Protein AF-A0A8X6V321-F1 (afdb_monomer_lite)

Organism: Trichonephila clavipes (NCBI:txid2585209)

Sequence (104 aa):
MRTSIYLAVTAKRNRRSTASDLSRQLSSATGTTLSRQTVYRRLGHIGLNARKPVRCVPHTATHCLLQLTWSRKHALWTPQQGSCVMFSNKYRFILQSDSRRTLI

Secondary structure (DSSP, 8-state):
-HHHHHHHHHHHH-TT--HHHHHHHHHHHHS----HHHHHHHHHHTT----PPP------HHHHHHHHHHHHHTTT--HHHHTT-----SS---SS--------

Foldseek 3Di:
DVLLVQLVVVCVVPVPDALVNSQVVSCVPPVDGDDSVRSQVSCVVVVNDRDDDDPDDDDDPVNVVVVVVVCVVCVPPDPVRCPPDDDPPVDDPDPDDPPPDPPD

pLDDT: mean 76.1, std 17.17, range [33.62, 92.62]

Structure (mmCIF, N/CA/C/O backbone):
data_AF-A0A8X6V321-F1
#
_entry.id   AF-A0A8X6V321-F1
#
loop_
_atom_site.group_PDB
_atom_site.id
_atom_site.type_symbol
_atom_site.label_atom_id
_atom_site.label_alt_id
_atom_site.label_comp_id
_atom_site.label_asym_id
_atom_site.label_entity_id
_atom_site.label_seq_id
_atom_site.pdbx_PDB_ins_code
_atom_site.Cartn_x
_atom_site.Cartn_y
_atom_site.Cartn_z
_atom_site.occupancy
_atom_site.B_iso_or_equiv
_atom_site.auth_seq_id
_atom_site.auth_comp_id
_atom_site.auth_asym_id
_atom_site.auth_atom_id
_atom_site.pdbx_PDB_model_num
ATOM 1 N N . MET A 1 1 ? -23.089 -0.197 6.945 1.00 57.44 1 MET A N 1
ATOM 2 C CA . MET A 1 1 ? -22.415 -0.731 5.733 1.00 57.44 1 MET A CA 1
ATOM 3 C C . MET A 1 1 ? -21.334 0.180 5.121 1.00 57.44 1 MET A C 1
ATOM 5 O O . MET A 1 1 ? -20.414 -0.353 4.513 1.00 57.44 1 MET A O 1
ATOM 9 N N . ARG A 1 2 ? -21.353 1.514 5.313 1.00 67.06 2 ARG A N 1
ATOM 10 C CA . ARG A 1 2 ? -20.355 2.459 4.745 1.00 67.06 2 ARG A CA 1
ATOM 11 C C . ARG A 1 2 ? -18.879 2.174 5.097 1.00 67.06 2 ARG A C 1
ATOM 13 O O . ARG A 1 2 ? -18.018 2.282 4.231 1.00 67.06 2 ARG A O 1
ATOM 20 N N . THR A 1 3 ? -18.581 1.758 6.330 1.00 77.44 3 THR A N 1
ATOM 21 C CA . THR A 1 3 ? -17.193 1.536 6.791 1.00 77.44 3 THR A CA 1
ATOM 22 C C . THR A 1 3 ? -16.522 0.305 6.168 1.00 77.44 3 THR A C 1
ATOM 24 O O . THR A 1 3 ? -15.311 0.306 5.966 1.00 77.44 3 THR A O 1
ATOM 27 N N . SER A 1 4 ? -17.289 -0.728 5.797 1.00 78.19 4 SER A N 1
ATOM 28 C CA . SER A 1 4 ? -16.754 -1.940 5.152 1.00 78.19 4 SER A CA 1
ATOM 29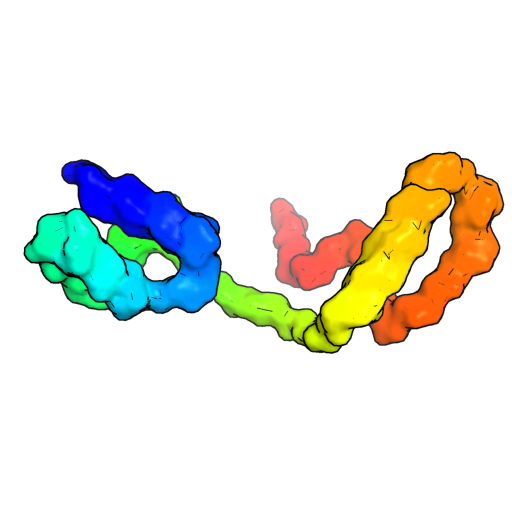 C C . SER A 1 4 ? -16.331 -1.696 3.699 1.00 78.19 4 SER A C 1
ATOM 31 O O . SER A 1 4 ? -15.311 -2.224 3.263 1.00 78.19 4 SER A O 1
ATOM 33 N N . ILE A 1 5 ? -17.069 -0.854 2.967 1.00 85.06 5 ILE A N 1
ATOM 34 C CA . ILE A 1 5 ? -16.719 -0.463 1.591 1.00 85.06 5 ILE A CA 1
ATOM 35 C C . ILE A 1 5 ? -15.461 0.409 1.599 1.00 85.06 5 ILE A C 1
ATOM 37 O O . ILE A 1 5 ? -14.540 0.164 0.820 1.00 85.06 5 ILE A O 1
ATOM 41 N N . TYR A 1 6 ? -15.383 1.373 2.523 1.00 87.94 6 TYR A N 1
ATOM 42 C CA . TYR A 1 6 ? -14.192 2.207 2.691 1.00 87.94 6 TYR A CA 1
ATOM 43 C C . TYR A 1 6 ? -12.943 1.356 2.962 1.00 87.94 6 TYR A C 1
ATOM 45 O O . TYR A 1 6 ? -11.937 1.503 2.271 1.00 87.94 6 TYR A O 1
ATOM 53 N N . LEU A 1 7 ? -13.025 0.400 3.896 1.00 88.31 7 LEU A N 1
ATOM 54 C CA . LEU A 1 7 ? -11.919 -0.518 4.191 1.00 88.31 7 LEU A CA 1
ATOM 55 C C . LEU A 1 7 ? -11.471 -1.308 2.956 1.00 88.31 7 LEU A C 1
ATOM 57 O O . LEU A 1 7 ? -10.272 -1.420 2.710 1.00 88.31 7 LEU A O 1
ATOM 61 N N . ALA A 1 8 ? -12.411 -1.819 2.156 1.00 88.50 8 ALA A N 1
ATOM 62 C CA . ALA A 1 8 ? -12.087 -2.570 0.947 1.00 88.50 8 ALA A CA 1
ATOM 63 C C . ALA A 1 8 ? -11.373 -1.709 -0.106 1.00 88.50 8 ALA A C 1
ATOM 65 O O . ALA A 1 8 ? -10.375 -2.141 -0.685 1.00 88.50 8 ALA A O 1
ATOM 66 N N . VAL A 1 9 ? -11.867 -0.494 -0.357 1.00 90.44 9 VAL A N 1
ATOM 67 C CA . VAL A 1 9 ? -11.283 0.424 -1.348 1.00 90.44 9 VAL A CA 1
ATOM 68 C C . VAL A 1 9 ? -9.888 0.863 -0.912 1.00 90.44 9 VAL A C 1
ATOM 70 O O . VAL A 1 9 ? -8.944 0.794 -1.702 1.00 90.44 9 VAL A O 1
ATOM 73 N N . THR A 1 10 ? -9.733 1.254 0.350 1.00 89.88 10 THR A N 1
ATOM 74 C CA . THR A 1 10 ? -8.459 1.738 0.888 1.00 89.88 10 THR A CA 1
ATOM 75 C C . THR A 1 10 ? -7.412 0.624 0.944 1.00 89.88 10 THR A C 1
ATOM 77 O O . THR A 1 10 ? -6.274 0.839 0.523 1.00 89.88 10 THR A O 1
ATOM 80 N N . ALA A 1 11 ? -7.797 -0.594 1.344 1.00 88.81 11 ALA A N 1
ATOM 81 C CA . ALA A 1 11 ? -6.907 -1.757 1.327 1.00 88.81 11 ALA A CA 1
ATOM 82 C C . ALA A 1 11 ? -6.489 -2.162 -0.099 1.00 88.81 11 ALA A C 1
ATOM 84 O O . ALA A 1 11 ? -5.339 -2.539 -0.327 1.00 88.81 11 ALA A O 1
ATOM 85 N N . LYS A 1 12 ? -7.394 -2.059 -1.086 1.00 88.69 12 LYS A N 1
ATOM 86 C CA . LYS A 1 12 ? -7.073 -2.346 -2.496 1.00 88.69 12 LYS A CA 1
ATOM 87 C C . LYS A 1 12 ? -6.139 -1.300 -3.111 1.00 88.69 12 LYS A C 1
ATOM 89 O O . LYS A 1 12 ? -5.259 -1.680 -3.883 1.00 88.69 12 LYS A O 1
ATOM 94 N N . ARG A 1 13 ? -6.312 -0.016 -2.769 1.00 89.25 13 ARG A N 1
ATOM 95 C CA . ARG A 1 13 ? -5.435 1.082 -3.218 1.00 89.25 13 ARG A CA 1
ATOM 96 C C . ARG A 1 13 ? -4.037 0.973 -2.607 1.00 89.25 13 ARG A C 1
ATOM 98 O O . ARG A 1 13 ? -3.051 1.091 -3.325 1.00 89.25 13 ARG A O 1
ATOM 105 N N . ASN A 1 14 ? -3.949 0.665 -1.314 1.00 86.81 14 ASN A N 1
ATOM 106 C CA . ASN A 1 14 ? -2.686 0.595 -0.582 1.00 86.81 14 ASN A CA 1
ATOM 107 C C . ASN A 1 14 ? -2.368 -0.842 -0.152 1.00 86.81 14 ASN A C 1
ATOM 109 O O . ASN A 1 14 ? -2.476 -1.201 1.018 1.00 86.81 14 ASN A O 1
ATOM 113 N N . ARG A 1 15 ? -1.910 -1.672 -1.100 1.00 82.88 15 ARG A N 1
ATOM 114 C CA . ARG A 1 15 ? -1.637 -3.112 -0.878 1.00 82.88 15 ARG A CA 1
ATOM 115 C C . ARG A 1 15 ? -0.619 -3.428 0.230 1.00 82.88 15 ARG A C 1
ATOM 117 O O . ARG A 1 15 ? -0.505 -4.583 0.625 1.00 82.88 15 ARG A O 1
ATOM 124 N N . ARG A 1 16 ? 0.153 -2.435 0.684 1.00 85.38 16 ARG A N 1
ATOM 125 C CA . ARG A 1 16 ? 1.160 -2.567 1.752 1.00 85.38 16 ARG A CA 1
ATOM 126 C C . ARG A 1 16 ? 0.668 -2.086 3.122 1.00 85.38 16 ARG A C 1
ATOM 128 O O . ARG A 1 16 ? 1.385 -2.272 4.098 1.00 85.38 16 ARG A O 1
ATOM 135 N N . SER A 1 17 ? -0.511 -1.468 3.206 1.00 88.00 17 SER A N 1
ATOM 136 C CA . SER A 1 17 ? -1.045 -0.953 4.468 1.00 88.00 17 SER A CA 1
ATOM 137 C C . SER A 1 17 ? -1.417 -2.083 5.420 1.00 88.00 17 SER A C 1
ATOM 139 O O . SER A 1 17 ? -2.015 -3.085 5.023 1.00 88.00 17 SER A O 1
ATOM 141 N N . THR A 1 18 ? -1.087 -1.908 6.697 1.00 89.06 18 THR A N 1
ATOM 142 C CA . THR A 1 18 ? -1.435 -2.874 7.740 1.00 89.06 18 THR A CA 1
ATOM 143 C C . THR A 1 18 ? -2.856 -2.644 8.260 1.00 89.06 18 THR A C 1
ATOM 145 O O . THR A 1 18 ? -3.444 -1.578 8.083 1.00 89.06 18 THR A O 1
ATOM 148 N N . ALA A 1 19 ? -3.415 -3.624 8.977 1.00 89.62 19 ALA A N 1
ATOM 149 C CA . ALA A 1 19 ? -4.713 -3.465 9.640 1.00 89.62 19 ALA A CA 1
ATOM 150 C C . ALA A 1 19 ? -4.730 -2.303 10.658 1.00 89.62 19 ALA A C 1
ATOM 152 O O . ALA A 1 19 ? -5.772 -1.683 10.857 1.00 89.62 19 ALA A O 1
ATOM 153 N N . SER A 1 20 ? -3.584 -1.986 11.272 1.00 91.38 20 SER A N 1
ATOM 154 C CA . SER A 1 20 ? -3.438 -0.832 12.168 1.00 91.38 20 SER A CA 1
ATOM 155 C C . SER A 1 20 ? -3.471 0.493 11.397 1.00 91.38 20 SER A C 1
ATOM 157 O O . SER A 1 20 ? -4.122 1.438 11.834 1.00 91.38 20 SER A O 1
ATOM 159 N N . ASP A 1 21 ? -2.836 0.555 10.222 1.00 91.56 21 ASP A N 1
ATOM 160 C CA . ASP A 1 21 ? -2.883 1.748 9.365 1.00 91.56 21 ASP A CA 1
ATOM 161 C C . ASP A 1 21 ? -4.295 2.009 8.847 1.00 91.56 21 ASP A C 1
ATOM 163 O O . ASP A 1 21 ? -4.771 3.140 8.889 1.00 91.56 21 ASP A O 1
ATOM 167 N N . LEU A 1 22 ? -4.985 0.947 8.426 1.00 91.44 22 LEU A N 1
ATOM 168 C CA . LEU A 1 22 ? -6.369 1.018 7.960 1.00 91.44 22 LEU A CA 1
ATOM 169 C C . LEU A 1 22 ? -7.337 1.418 9.080 1.00 91.44 22 LEU A C 1
ATOM 171 O O . LEU A 1 22 ? -8.265 2.183 8.832 1.00 91.44 22 LEU A O 1
ATOM 175 N N . SER A 1 23 ? -7.112 0.933 10.306 1.00 92.12 23 SER A N 1
ATOM 176 C CA . SER A 1 23 ? -7.864 1.353 11.494 1.00 92.12 23 SER A CA 1
ATOM 177 C C . SER A 1 23 ? -7.709 2.858 11.731 1.00 92.12 23 SER A C 1
ATOM 179 O O . SER A 1 23 ? -8.707 3.570 11.781 1.00 92.12 23 SER A O 1
ATOM 181 N N . ARG A 1 24 ? -6.470 3.361 11.755 1.00 91.75 24 ARG A N 1
ATOM 182 C CA . ARG A 1 24 ? -6.172 4.788 11.936 1.00 91.75 24 ARG A CA 1
ATOM 183 C C . ARG A 1 24 ? -6.770 5.660 10.829 1.00 91.75 24 ARG A C 1
ATOM 185 O O . ARG A 1 24 ? -7.386 6.673 11.131 1.00 91.75 24 ARG A O 1
ATOM 192 N N . GLN A 1 25 ? -6.647 5.251 9.565 1.00 90.69 25 GLN A N 1
ATOM 193 C CA . GLN A 1 25 ? -7.243 5.979 8.437 1.00 90.69 25 GLN A CA 1
ATOM 194 C C . GLN A 1 25 ? -8.771 6.037 8.529 1.00 90.69 25 GLN A C 1
ATOM 196 O O . GLN A 1 25 ? -9.362 7.083 8.273 1.00 90.69 25 GLN A O 1
ATOM 201 N N . LEU A 1 26 ? -9.412 4.936 8.930 1.00 90.19 26 LEU A N 1
ATOM 202 C CA . LEU A 1 26 ? -10.857 4.895 9.132 1.00 90.19 26 LEU A CA 1
ATOM 203 C C . LEU A 1 26 ? -11.295 5.773 10.315 1.00 90.19 26 LEU A C 1
ATOM 205 O O . LEU A 1 26 ? -12.269 6.515 10.181 1.00 90.19 26 LEU A O 1
ATOM 209 N N . SER A 1 27 ? -10.566 5.734 11.435 1.00 90.88 27 SER A N 1
ATOM 210 C CA . SER A 1 27 ? -10.807 6.614 12.584 1.00 90.88 27 SER A CA 1
ATOM 211 C C . SER A 1 27 ? -10.734 8.083 12.179 1.00 90.88 27 SER A C 1
ATOM 213 O O . SER A 1 27 ? -11.644 8.840 12.496 1.00 90.88 27 SER A O 1
ATOM 215 N N . SER A 1 28 ? -9.706 8.481 11.424 1.00 89.88 28 SER A N 1
ATOM 216 C CA . SER A 1 28 ? -9.565 9.862 10.947 1.00 89.88 28 SER A CA 1
ATOM 217 C C . SER A 1 28 ? -10.656 10.267 9.950 1.00 89.88 28 SER A C 1
ATOM 219 O O . SER A 1 28 ? -11.098 11.408 9.971 1.00 89.88 28 SER A O 1
ATOM 221 N N . ALA A 1 29 ? -11.104 9.356 9.080 1.00 88.19 29 ALA A N 1
ATOM 222 C CA . ALA A 1 29 ? -12.065 9.678 8.023 1.00 88.19 29 ALA A CA 1
ATOM 223 C C . ALA A 1 29 ? -13.534 9.633 8.472 1.00 88.19 29 ALA A C 1
ATOM 225 O O . ALA A 1 29 ? -14.387 10.265 7.855 1.00 88.19 29 ALA A O 1
ATOM 226 N N . THR A 1 30 ? -13.872 8.814 9.470 1.00 85.00 30 THR A N 1
ATOM 227 C CA . THR A 1 30 ? -15.271 8.538 9.853 1.00 85.00 30 THR A CA 1
ATOM 228 C C . THR A 1 30 ? -15.519 8.719 11.354 1.00 85.00 30 THR A C 1
ATOM 230 O O . THR A 1 30 ? -16.634 8.497 11.815 1.00 85.00 30 THR A O 1
ATOM 233 N N . GLY A 1 31 ? -14.498 9.069 12.145 1.00 84.25 31 GLY A N 1
ATOM 234 C CA . GLY A 1 31 ? -14.606 9.223 13.603 1.00 84.25 31 GLY A CA 1
ATOM 235 C C . GLY A 1 31 ? -14.873 7.914 14.355 1.00 84.25 31 GLY A C 1
ATOM 236 O O . GLY A 1 31 ? -15.070 7.915 15.564 1.00 84.25 31 GLY A O 1
ATOM 237 N N . THR A 1 32 ? -14.894 6.779 13.651 1.00 84.00 32 THR A N 1
ATOM 238 C CA . THR A 1 32 ? -15.210 5.465 14.216 1.00 84.00 32 THR A CA 1
ATOM 239 C C . THR A 1 32 ? -13.946 4.639 14.356 1.00 84.00 32 THR A C 1
ATOM 241 O O . THR A 1 32 ? -13.348 4.211 13.370 1.00 84.00 32 THR A O 1
ATOM 244 N N . THR A 1 33 ? -13.565 4.373 15.603 1.00 85.31 33 THR A N 1
ATOM 245 C CA . THR A 1 33 ? -12.399 3.548 15.907 1.00 85.31 33 THR A CA 1
ATOM 246 C C . THR A 1 33 ? -12.759 2.075 15.877 1.00 85.31 33 THR A C 1
ATOM 248 O O . THR A 1 33 ? -13.568 1.590 16.664 1.00 85.31 33 THR A O 1
ATOM 251 N N . LEU A 1 34 ? -12.135 1.346 14.953 1.00 88.56 34 LEU A N 1
ATOM 252 C CA . LEU A 1 34 ? -12.204 -0.109 14.909 1.00 88.56 34 LEU A CA 1
ATOM 253 C C . LEU A 1 34 ? -10.897 -0.697 15.410 1.00 88.56 34 LEU A C 1
ATOM 255 O O . LEU A 1 34 ? -9.819 -0.286 14.984 1.00 88.56 34 LEU A O 1
ATOM 259 N N . SER A 1 35 ? -10.991 -1.720 16.254 1.00 90.94 35 SER A N 1
ATOM 260 C CA . SER A 1 35 ? -9.809 -2.473 16.655 1.00 90.94 35 SER A CA 1
ATOM 261 C C . SER A 1 35 ? -9.166 -3.156 15.444 1.00 90.94 35 SER A C 1
ATOM 263 O O . SER A 1 35 ? -9.828 -3.520 14.463 1.00 90.94 35 SER A O 1
ATOM 265 N N . ARG A 1 36 ? -7.856 -3.396 15.541 1.00 91.81 36 ARG A N 1
ATOM 266 C CA . ARG A 1 36 ? -7.090 -4.152 14.541 1.00 91.81 36 ARG A CA 1
ATOM 267 C C . ARG A 1 36 ? -7.738 -5.504 14.218 1.00 91.81 36 ARG A C 1
ATOM 269 O O . ARG A 1 36 ? -7.783 -5.899 13.056 1.00 91.81 36 ARG A O 1
ATOM 276 N N . GLN A 1 37 ? -8.248 -6.203 15.232 1.00 92.62 37 GLN A N 1
ATOM 277 C CA . GLN A 1 37 ? -8.892 -7.511 15.073 1.00 92.62 37 GLN A CA 1
ATOM 278 C C . GLN A 1 37 ? -10.199 -7.409 14.283 1.00 92.62 37 GLN A C 1
ATOM 280 O O . GLN A 1 37 ? -10.445 -8.229 13.399 1.00 92.62 37 GLN A O 1
ATOM 285 N N . THR A 1 38 ? -11.009 -6.381 14.539 1.00 91.50 38 THR A N 1
ATOM 286 C CA . THR A 1 38 ? -12.248 -6.143 13.787 1.00 91.50 38 THR A CA 1
ATOM 287 C C . THR A 1 38 ? -11.955 -5.810 12.327 1.00 91.50 38 THR A C 1
ATOM 289 O O . THR A 1 38 ? -12.630 -6.330 11.438 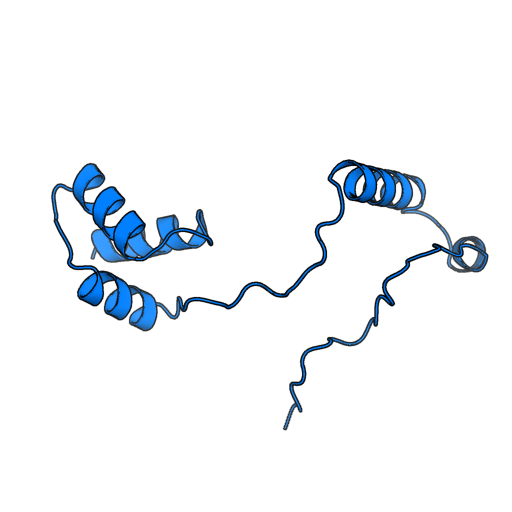1.00 91.50 38 THR A O 1
ATOM 292 N N . VAL A 1 39 ? -10.923 -5.002 12.057 1.00 91.19 39 VAL A N 1
ATOM 293 C CA . VAL A 1 39 ? -10.462 -4.725 10.686 1.00 91.19 39 VAL A CA 1
ATOM 294 C C . VAL A 1 39 ? -10.022 -6.015 9.993 1.00 91.19 39 VAL A C 1
ATOM 296 O O . VAL A 1 39 ? -10.451 -6.276 8.872 1.00 91.19 39 VAL A O 1
ATOM 299 N N . TYR A 1 40 ? -9.239 -6.855 10.673 1.00 90.94 40 TYR A N 1
ATOM 300 C CA . TYR A 1 40 ? -8.772 -8.130 10.126 1.00 90.94 40 TYR A CA 1
ATOM 301 C C . TYR A 1 40 ? -9.934 -9.061 9.750 1.00 90.94 40 TYR A C 1
ATOM 303 O O . TYR A 1 40 ? -10.002 -9.536 8.618 1.00 90.94 40 TYR A O 1
ATOM 311 N N . ARG A 1 41 ? -10.896 -9.258 10.662 1.00 91.62 41 ARG A N 1
ATOM 312 C CA . ARG A 1 41 ? -12.090 -10.086 10.413 1.00 91.62 41 ARG A CA 1
ATOM 313 C C . ARG A 1 41 ? -12.908 -9.556 9.235 1.00 91.62 41 ARG A C 1
ATOM 315 O O . ARG A 1 41 ? -13.281 -10.322 8.354 1.00 91.62 41 ARG A O 1
ATOM 322 N N . ARG A 1 42 ? -13.137 -8.240 9.173 1.00 91.12 42 ARG A N 1
ATOM 323 C CA . ARG A 1 42 ? -13.895 -7.616 8.075 1.00 91.12 42 ARG A CA 1
ATOM 324 C C . ARG A 1 42 ? -13.205 -7.774 6.725 1.00 91.12 42 ARG A C 1
ATOM 326 O O . ARG A 1 42 ? -13.878 -8.073 5.746 1.00 91.12 42 ARG A O 1
ATOM 333 N N . LEU A 1 43 ? -11.885 -7.603 6.664 1.00 91.06 43 LEU A N 1
ATOM 334 C CA . LEU A 1 43 ? -11.125 -7.831 5.434 1.00 91.06 43 LEU A CA 1
ATOM 335 C C . LEU A 1 43 ? -11.203 -9.300 4.995 1.00 91.06 43 LEU A C 1
ATOM 337 O O . LEU A 1 43 ? -11.437 -9.556 3.816 1.00 91.06 43 LEU A O 1
ATOM 341 N N . GLY A 1 44 ? -11.124 -10.242 5.941 1.00 90.12 44 GLY A N 1
ATOM 342 C CA . GLY A 1 44 ? -11.311 -11.672 5.683 1.00 90.12 44 GLY A CA 1
ATOM 343 C C . GLY A 1 44 ? -12.693 -12.007 5.112 1.00 90.12 44 GLY A C 1
ATOM 344 O O . GLY A 1 44 ? -12.774 -12.715 4.113 1.00 90.12 44 GLY A O 1
ATOM 345 N N . HIS A 1 45 ? -13.768 -11.424 5.658 1.00 89.75 45 HIS A N 1
ATOM 346 C CA . HIS A 1 45 ? -15.129 -11.582 5.116 1.00 89.75 45 HIS A CA 1
ATOM 347 C C . HIS A 1 45 ? -15.261 -11.053 3.677 1.00 89.75 45 HIS A C 1
ATOM 349 O O . HIS A 1 45 ? -16.073 -11.550 2.906 1.00 89.75 45 HIS A O 1
ATOM 355 N N . ILE A 1 46 ? -14.461 -10.050 3.303 1.00 89.94 46 ILE A N 1
ATOM 356 C CA . ILE A 1 46 ? -14.418 -9.474 1.948 1.00 89.94 46 ILE A CA 1
ATOM 357 C C . ILE A 1 46 ? -13.465 -10.279 1.030 1.00 89.94 46 ILE A C 1
ATOM 359 O O . ILE A 1 46 ? -13.349 -9.996 -0.162 1.00 89.94 46 ILE A O 1
ATOM 363 N N . GLY A 1 47 ? -12.761 -11.285 1.559 1.00 89.62 47 GLY A N 1
ATOM 364 C CA . GLY A 1 47 ? -11.779 -12.089 0.825 1.00 89.62 47 GLY A CA 1
ATOM 365 C C . GLY A 1 47 ? -10.420 -11.403 0.637 1.00 89.62 47 GLY A C 1
ATOM 366 O O . GLY A 1 47 ? -9.593 -11.854 -0.160 1.00 89.62 47 GLY A O 1
ATOM 367 N N . LEU A 1 48 ? -10.162 -10.306 1.353 1.00 88.75 48 LEU A N 1
ATOM 368 C CA . LEU A 1 48 ? -8.881 -9.607 1.334 1.00 88.75 48 LEU A CA 1
ATOM 369 C C . LEU A 1 48 ? -7.968 -10.160 2.428 1.00 88.75 48 LEU A C 1
ATOM 371 O O . LEU A 1 48 ? -8.119 -9.846 3.604 1.00 88.75 48 LEU A O 1
ATOM 375 N N . ASN A 1 49 ? -6.978 -10.944 2.010 1.00 86.44 49 ASN A N 1
ATOM 376 C CA . ASN A 1 49 ? -5.973 -11.526 2.892 1.00 86.44 49 ASN A CA 1
ATOM 377 C C . ASN A 1 49 ? -4.586 -10.953 2.606 1.00 86.44 49 ASN A C 1
ATOM 379 O O . ASN A 1 49 ? -4.248 -10.635 1.460 1.00 86.44 49 ASN A O 1
ATOM 383 N N . ALA A 1 50 ? -3.768 -10.858 3.654 1.00 81.88 50 ALA A N 1
ATOM 384 C CA . ALA A 1 50 ? -2.366 -10.498 3.508 1.00 81.88 50 ALA A CA 1
ATOM 385 C C . ALA A 1 50 ? -1.655 -11.533 2.623 1.00 81.88 50 ALA A C 1
ATOM 387 O O . ALA A 1 50 ? -1.840 -12.740 2.781 1.00 81.88 50 ALA A O 1
ATOM 388 N N . ARG A 1 51 ? -0.827 -11.057 1.691 1.00 81.56 51 ARG A N 1
ATOM 389 C CA . ARG A 1 51 ? 0.028 -11.911 0.860 1.00 81.56 51 ARG A CA 1
ATOM 390 C C . ARG A 1 51 ? 1.482 -11.645 1.203 1.00 81.56 51 ARG A C 1
ATOM 392 O O . ARG A 1 51 ? 1.882 -10.494 1.366 1.00 81.56 51 ARG A O 1
ATOM 399 N N . LYS A 1 52 ? 2.278 -12.711 1.269 1.00 79.31 52 LYS A N 1
ATOM 400 C CA . LYS A 1 52 ? 3.731 -12.583 1.351 1.00 79.31 52 LYS A CA 1
ATOM 401 C C . LYS A 1 52 ? 4.224 -11.990 0.026 1.00 79.31 52 LYS A C 1
ATOM 403 O O . LYS A 1 52 ? 3.860 -12.528 -1.023 1.00 79.31 52 LYS A O 1
ATOM 408 N N . PRO A 1 53 ? 5.006 -10.896 0.036 1.00 68.69 53 PRO A N 1
ATOM 409 C CA . PRO A 1 53 ? 5.628 -10.424 -1.189 1.00 68.69 53 PRO A CA 1
ATOM 410 C C . PRO A 1 53 ? 6.512 -11.544 -1.740 1.00 68.69 53 PRO A C 1
ATOM 412 O O . PRO A 1 53 ? 7.257 -12.185 -0.993 1.00 68.69 53 PRO A O 1
ATOM 415 N N . VAL A 1 54 ? 6.410 -11.793 -3.043 1.00 76.44 54 VAL A N 1
ATOM 416 C CA . VAL A 1 54 ? 7.376 -12.649 -3.731 1.00 76.44 54 VAL A CA 1
ATOM 417 C C . VAL A 1 54 ? 8.748 -12.009 -3.537 1.00 76.44 54 VAL A C 1
ATOM 419 O O . VAL A 1 54 ? 8.878 -10.786 -3.639 1.00 76.44 54 VAL A O 1
ATOM 422 N N . ARG A 1 55 ? 9.759 -12.816 -3.193 1.00 67.88 55 ARG A N 1
ATOM 423 C CA . ARG A 1 55 ? 11.149 -12.353 -3.122 1.00 67.88 55 ARG A CA 1
ATOM 424 C C . ARG A 1 55 ? 11.609 -12.027 -4.540 1.00 67.88 55 ARG A C 1
ATOM 426 O O . ARG A 1 55 ? 12.197 -12.863 -5.209 1.00 67.88 55 ARG A O 1
ATOM 433 N N . CYS A 1 56 ? 11.305 -10.824 -5.002 1.00 61.62 56 CYS A N 1
ATOM 434 C CA . CYS A 1 56 ? 11.913 -10.274 -6.199 1.00 61.62 56 CYS A CA 1
ATOM 435 C C . CYS A 1 56 ? 13.225 -9.618 -5.775 1.00 61.62 56 CYS A C 1
ATOM 437 O O . CYS A 1 56 ? 13.223 -8.777 -4.871 1.00 61.62 56 CYS A O 1
ATOM 439 N N . VAL A 1 57 ? 14.335 -9.987 -6.416 1.00 65.50 57 VAL A N 1
ATOM 440 C CA . VAL A 1 57 ? 15.551 -9.171 -6.346 1.00 65.50 57 VAL A CA 1
ATOM 441 C C . VAL A 1 57 ? 15.157 -7.778 -6.840 1.00 65.50 57 VAL A C 1
ATOM 443 O O . VAL A 1 57 ? 14.527 -7.692 -7.900 1.00 65.50 57 VAL A O 1
ATOM 446 N N . PRO A 1 58 ? 15.437 -6.697 -6.092 1.00 57.81 58 PRO A N 1
ATOM 447 C CA . PRO A 1 58 ? 15.109 -5.361 -6.553 1.00 57.81 58 PRO A CA 1
ATOM 448 C C . PRO A 1 58 ? 15.809 -5.120 -7.891 1.00 57.81 58 PRO A C 1
ATOM 450 O O . PRO A 1 58 ? 17.026 -4.975 -7.950 1.00 57.81 58 PRO A O 1
ATOM 453 N N . HIS A 1 59 ? 15.049 -5.100 -8.984 1.00 67.62 59 HIS A N 1
ATOM 454 C CA . HIS A 1 59 ? 15.544 -4.499 -10.210 1.00 67.62 59 HIS A CA 1
ATOM 455 C C . HIS A 1 59 ? 15.701 -3.011 -9.917 1.00 67.62 59 HIS A C 1
ATOM 457 O O . HIS A 1 59 ? 14.732 -2.347 -9.541 1.00 67.62 59 HIS A O 1
ATOM 463 N N . THR A 1 60 ? 16.916 -2.486 -10.068 1.00 74.56 60 THR A N 1
ATOM 464 C CA . THR A 1 60 ? 17.154 -1.042 -10.022 1.00 74.56 60 THR A CA 1
ATOM 465 C C . THR A 1 60 ? 16.173 -0.360 -10.977 1.00 74.56 60 THR A C 1
ATOM 467 O O . THR A 1 60 ? 15.941 -0.868 -12.077 1.00 74.56 60 THR A O 1
ATOM 470 N N . ALA A 1 61 ? 15.590 0.778 -10.584 1.00 79.38 61 ALA A N 1
ATOM 471 C CA . ALA A 1 61 ? 14.617 1.502 -11.410 1.00 79.38 61 ALA A CA 1
ATOM 472 C C . ALA A 1 61 ? 15.131 1.718 -12.848 1.00 79.38 61 ALA A C 1
ATOM 474 O O . ALA A 1 61 ? 14.396 1.515 -13.810 1.00 79.38 61 ALA A O 1
ATOM 475 N N . THR A 1 62 ? 16.429 1.991 -12.990 1.00 82.06 62 THR A N 1
ATOM 476 C CA . THR A 1 62 ? 17.151 2.099 -14.264 1.00 82.06 62 THR A CA 1
ATOM 477 C C . THR A 1 62 ? 17.045 0.846 -15.134 1.00 82.06 62 THR A C 1
ATOM 479 O O . THR A 1 62 ? 16.768 0.946 -16.325 1.00 82.06 62 THR A O 1
ATOM 482 N N . HIS A 1 63 ? 17.216 -0.343 -14.551 1.00 78.19 63 HIS A N 1
ATOM 483 C CA . HIS A 1 63 ? 17.121 -1.610 -15.278 1.00 78.19 63 HIS A CA 1
ATOM 484 C C . HIS A 1 63 ? 15.691 -1.858 -15.779 1.00 78.19 63 HIS A C 1
ATOM 486 O O . HIS A 1 63 ? 15.494 -2.259 -16.923 1.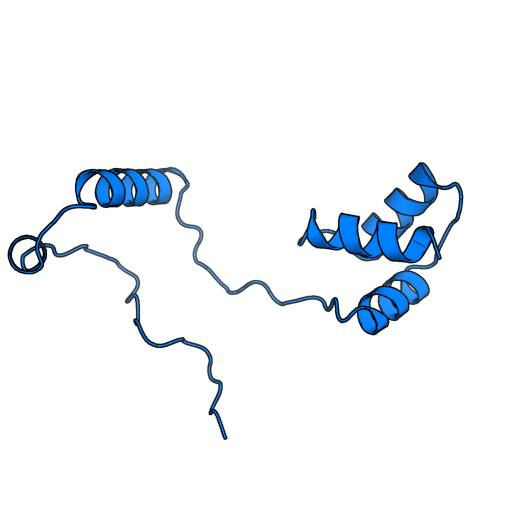00 78.19 63 HIS A O 1
ATOM 492 N N . CYS A 1 64 ? 14.685 -1.548 -14.953 1.00 81.69 64 CYS A N 1
ATOM 493 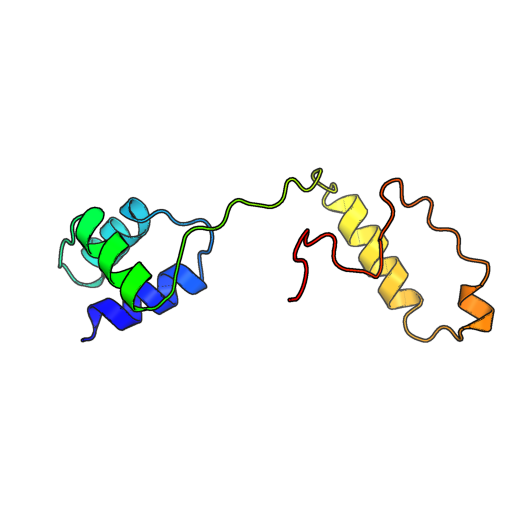C CA . CYS A 1 64 ? 13.276 -1.639 -15.342 1.00 81.69 64 CYS A CA 1
ATOM 494 C C . CYS A 1 64 ? 12.940 -0.685 -16.501 1.00 81.69 64 CYS A C 1
ATOM 496 O O . CYS A 1 64 ? 12.299 -1.084 -17.473 1.00 81.69 64 CYS A O 1
ATOM 498 N N . LEU A 1 65 ? 13.418 0.560 -16.432 1.00 85.31 65 LEU A N 1
ATOM 499 C CA . LEU A 1 65 ? 13.207 1.556 -17.484 1.00 85.31 65 LEU A CA 1
ATOM 500 C C . LEU A 1 65 ? 13.887 1.164 -18.795 1.00 85.31 65 LEU A C 1
ATOM 502 O O . LEU A 1 65 ? 13.277 1.308 -19.855 1.00 85.31 65 LEU A O 1
ATOM 506 N N . LEU A 1 66 ? 15.111 0.635 -18.733 1.00 84.06 66 LEU A N 1
ATOM 507 C CA . LEU A 1 66 ? 15.826 0.166 -19.916 1.00 84.06 66 LEU A CA 1
ATOM 508 C C . LEU A 1 66 ? 15.076 -0.995 -20.576 1.00 84.06 66 LEU A C 1
ATOM 510 O O . LEU A 1 66 ? 14.830 -0.954 -21.781 1.00 84.06 66 LEU A O 1
ATOM 514 N N . GLN A 1 67 ? 14.648 -1.982 -19.782 1.00 80.38 67 GLN A N 1
ATOM 515 C CA . GLN A 1 67 ? 13.885 -3.126 -20.279 1.00 80.38 67 GLN A CA 1
ATOM 516 C C . GLN A 1 67 ? 12.556 -2.682 -20.904 1.00 80.38 67 GLN A C 1
ATOM 518 O O . GLN A 1 67 ? 12.216 -3.121 -21.997 1.00 80.38 67 GLN A O 1
ATOM 523 N N . LEU A 1 68 ? 11.831 -1.763 -20.262 1.00 83.25 68 LEU A N 1
ATOM 524 C CA . LEU A 1 68 ? 10.578 -1.222 -20.788 1.00 83.25 68 LEU A CA 1
ATOM 525 C C . LEU A 1 68 ? 10.779 -0.431 -22.088 1.00 83.25 68 LEU A C 1
ATOM 527 O O . LEU A 1 68 ? 10.000 -0.582 -23.027 1.00 83.25 68 LEU A O 1
ATOM 531 N N . THR A 1 69 ? 11.808 0.415 -22.145 1.00 87.50 69 THR A N 1
ATOM 532 C CA . THR A 1 69 ? 12.127 1.226 -23.332 1.00 87.50 69 THR A CA 1
ATOM 533 C C . THR A 1 69 ? 12.503 0.333 -24.505 1.00 87.50 69 THR A C 1
ATOM 535 O O . THR A 1 69 ? 12.000 0.525 -25.612 1.00 87.50 69 THR A O 1
ATOM 538 N N . TRP A 1 70 ? 13.317 -0.689 -24.245 1.00 82.56 70 TRP A N 1
ATOM 539 C CA . TRP A 1 70 ? 13.660 -1.702 -25.229 1.00 82.56 70 TRP A CA 1
ATOM 540 C C . TRP A 1 70 ? 12.398 -2.435 -25.707 1.00 82.56 70 TRP A C 1
ATOM 542 O O . TRP A 1 70 ? 12.108 -2.428 -26.900 1.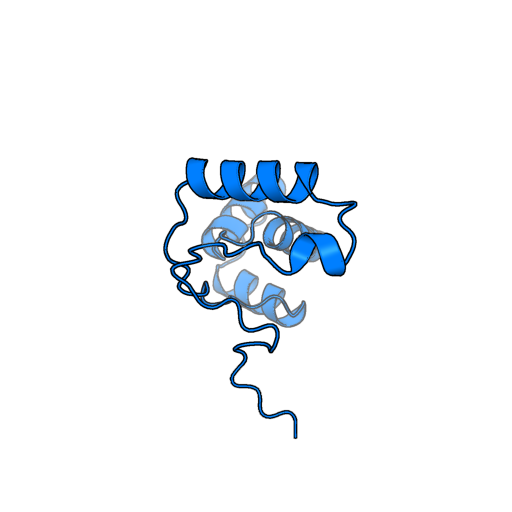00 82.56 70 TRP A O 1
ATOM 552 N N . SER A 1 71 ? 11.569 -2.964 -24.800 1.00 83.25 71 SER A N 1
ATOM 553 C CA . SER A 1 71 ? 10.359 -3.709 -25.187 1.00 83.25 71 SER A CA 1
ATOM 554 C C . SER A 1 71 ? 9.396 -2.866 -26.018 1.00 83.25 71 SER A C 1
ATOM 556 O O . SER A 1 71 ? 8.801 -3.370 -26.963 1.00 83.25 71 SER A O 1
ATOM 558 N N . ARG A 1 72 ? 9.268 -1.570 -25.712 1.00 87.00 72 ARG A N 1
ATOM 559 C CA . ARG A 1 72 ? 8.450 -0.638 -26.502 1.00 87.00 72 ARG A CA 1
ATOM 560 C C . ARG A 1 72 ? 9.023 -0.399 -27.897 1.00 87.00 72 ARG A C 1
ATOM 562 O O . ARG A 1 72 ? 8.266 -0.422 -28.860 1.00 87.00 72 ARG A O 1
ATOM 569 N N . LYS A 1 73 ? 10.341 -0.210 -28.017 1.00 86.88 73 LYS A N 1
ATOM 570 C CA . LYS A 1 73 ? 11.028 -0.038 -29.310 1.00 86.88 73 LYS A CA 1
ATOM 571 C C . LYS A 1 73 ? 10.878 -1.266 -30.215 1.00 86.88 73 LYS A C 1
ATOM 573 O O . LYS A 1 73 ? 10.887 -1.140 -31.435 1.00 86.88 73 LYS A O 1
ATOM 578 N N . HIS A 1 74 ? 10.715 -2.435 -29.608 1.00 81.12 74 HIS A N 1
ATOM 579 C CA . HIS A 1 74 ? 10.689 -3.728 -30.282 1.00 81.12 74 HIS A CA 1
ATOM 580 C C . HIS A 1 74 ? 9.307 -4.405 -30.242 1.00 81.12 74 HIS A C 1
ATOM 582 O O . HIS A 1 74 ? 9.188 -5.592 -30.526 1.00 81.12 74 HIS A O 1
ATOM 588 N N . ALA A 1 75 ? 8.245 -3.651 -29.934 1.00 82.88 75 ALA A N 1
ATOM 589 C CA . ALA A 1 75 ? 6.886 -4.179 -29.778 1.00 82.88 75 ALA A CA 1
ATOM 590 C C . ALA A 1 75 ? 6.269 -4.727 -31.079 1.00 82.88 75 ALA A C 1
ATOM 592 O O . ALA A 1 75 ? 5.373 -5.561 -31.024 1.00 82.88 75 ALA A O 1
ATOM 593 N N . LEU A 1 76 ? 6.745 -4.261 -32.239 1.00 87.75 76 LEU A N 1
ATOM 594 C CA . LEU A 1 76 ? 6.261 -4.663 -33.567 1.00 87.75 76 LEU A CA 1
ATOM 595 C C . LEU A 1 76 ? 7.186 -5.668 -34.263 1.00 87.75 76 LEU A C 1
ATOM 597 O O . LEU A 1 76 ? 7.099 -5.862 -35.473 1.00 87.75 76 LEU A O 1
ATOM 601 N N . TRP A 1 77 ? 8.118 -6.271 -33.527 1.00 84.25 77 TRP A N 1
ATOM 602 C CA . TRP A 1 77 ? 9.040 -7.227 -34.117 1.00 84.25 77 TRP A CA 1
ATOM 603 C C . TRP A 1 77 ? 8.352 -8.514 -34.544 1.00 84.25 77 TRP A C 1
ATOM 605 O O . TRP A 1 77 ? 7.558 -9.107 -33.815 1.00 84.25 77 TRP A O 1
ATOM 615 N N . THR A 1 78 ? 8.719 -8.964 -35.741 1.00 82.75 78 THR A N 1
ATOM 616 C CA . THR A 1 78 ? 8.318 -10.275 -36.245 1.00 82.75 78 THR A CA 1
ATOM 617 C C . THR A 1 78 ? 9.076 -11.383 -35.499 1.00 82.75 78 THR A C 1
ATOM 619 O O . THR A 1 78 ? 10.206 -11.161 -35.049 1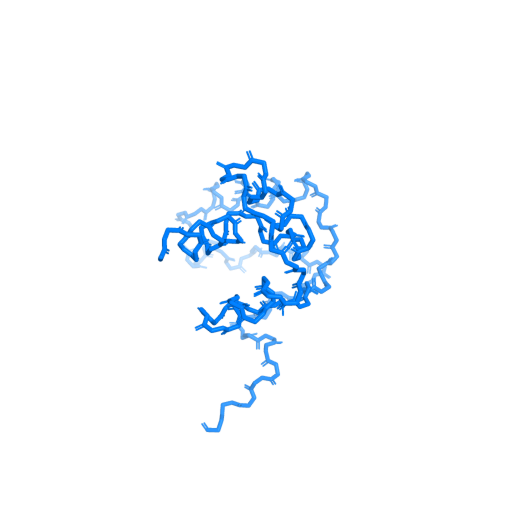.00 82.75 78 THR A O 1
ATOM 622 N N . PRO A 1 79 ? 8.514 -12.601 -35.384 1.00 77.75 79 PRO A N 1
ATOM 623 C CA . PRO A 1 79 ? 9.189 -13.725 -34.725 1.00 77.75 79 PRO A CA 1
ATOM 624 C C . PRO A 1 79 ? 10.600 -14.001 -35.273 1.00 77.75 79 PRO A C 1
ATOM 626 O O . PRO A 1 79 ? 11.512 -14.334 -34.520 1.00 77.75 79 PRO A O 1
ATOM 629 N N . GLN A 1 80 ? 10.806 -13.780 -36.575 1.00 77.94 80 GLN A N 1
ATOM 630 C CA . GLN A 1 80 ? 12.104 -13.924 -37.235 1.00 77.94 80 GLN A CA 1
ATOM 631 C C . GLN A 1 80 ? 13.122 -12.863 -36.779 1.00 77.94 80 GLN A C 1
ATOM 633 O O . GLN A 1 80 ? 14.287 -13.194 -36.569 1.00 77.94 80 GLN A O 1
ATOM 638 N N . GLN A 1 81 ? 12.690 -11.619 -36.540 1.00 74.94 81 GLN A N 1
ATOM 639 C CA . GLN A 1 81 ? 13.526 -10.543 -35.980 1.00 74.94 81 GLN A CA 1
ATOM 640 C C . GLN A 1 81 ? 13.864 -10.765 -34.496 1.00 74.94 81 GLN A C 1
ATOM 642 O O . GLN A 1 81 ? 14.951 -10.403 -34.053 1.00 74.94 81 GLN A O 1
ATOM 647 N N . GLY A 1 82 ? 12.964 -11.396 -33.735 1.00 70.81 82 GLY A N 1
ATOM 648 C CA . GLY A 1 82 ? 13.185 -11.736 -32.325 1.00 70.81 82 GLY A CA 1
ATOM 649 C C . GLY A 1 82 ? 14.121 -12.930 -32.085 1.00 70.81 82 GLY A C 1
ATOM 650 O O . GLY A 1 82 ? 14.575 -13.122 -30.960 1.00 70.81 82 GLY A O 1
ATOM 651 N N . SER A 1 83 ? 14.434 -13.715 -33.124 1.00 67.88 83 SER A N 1
ATOM 652 C CA . SER A 1 83 ? 15.194 -14.973 -33.013 1.00 67.88 83 SER A CA 1
ATOM 653 C C . SER A 1 83 ? 16.643 -14.811 -32.524 1.00 67.88 83 SER A C 1
ATOM 655 O O . SER A 1 83 ? 17.169 -15.708 -31.873 1.00 67.88 83 SER A O 1
ATOM 657 N N . CYS A 1 84 ? 17.276 -13.660 -32.780 1.00 63.84 84 CYS A N 1
ATOM 658 C CA . CYS A 1 84 ? 18.679 -13.390 -32.427 1.00 63.84 84 CYS A CA 1
ATOM 659 C C . CYS A 1 84 ? 18.829 -12.566 -31.131 1.00 63.84 84 CYS A C 1
ATOM 661 O O . CYS A 1 84 ? 19.928 -12.194 -30.717 1.00 63.84 84 CYS A O 1
ATOM 663 N N . VAL A 1 85 ? 17.722 -12.242 -30.463 1.00 62.62 85 VAL A N 1
ATOM 664 C CA . VAL A 1 85 ? 17.754 -11.318 -29.329 1.00 62.62 85 VAL A CA 1
ATOM 665 C C . VAL A 1 85 ? 17.970 -12.095 -28.046 1.00 62.62 85 VAL A C 1
ATOM 667 O O . VAL A 1 85 ? 17.039 -12.507 -27.354 1.00 62.62 85 VAL A O 1
ATOM 670 N N . MET A 1 86 ? 19.241 -12.256 -27.697 1.00 57.59 86 MET A N 1
ATOM 671 C CA . MET A 1 86 ? 19.615 -12.656 -26.352 1.00 57.59 86 MET A CA 1
ATOM 672 C C . MET A 1 86 ? 19.582 -11.444 -25.429 1.00 57.59 86 MET A C 1
ATOM 674 O O . MET A 1 86 ? 20.512 -10.640 -25.366 1.00 57.59 86 MET A O 1
ATOM 678 N N . PHE A 1 87 ? 18.533 -11.355 -24.621 1.00 54.69 87 PHE A N 1
ATOM 679 C CA . PHE A 1 87 ? 18.690 -10.676 -23.350 1.00 54.69 87 PHE A CA 1
ATOM 680 C C . PHE A 1 87 ? 19.564 -11.541 -22.454 1.00 54.69 87 PHE A C 1
ATOM 682 O O . PHE A 1 87 ? 19.181 -12.661 -22.114 1.00 54.69 87 PHE A O 1
ATOM 689 N N . SER A 1 88 ? 20.693 -10.995 -21.994 1.00 49.28 88 SER A N 1
ATOM 690 C CA . SER A 1 88 ? 21.361 -11.467 -20.774 1.00 49.28 88 SER A CA 1
ATOM 691 C C . SER A 1 88 ? 20.472 -11.155 -19.572 1.00 49.28 88 SER A C 1
ATOM 693 O O . SER A 1 88 ? 20.758 -10.322 -18.715 1.00 49.28 88 SER A O 1
ATOM 695 N N . ASN A 1 89 ? 19.328 -11.818 -19.539 1.00 51.28 89 ASN A N 1
ATOM 696 C CA . ASN A 1 89 ? 18.448 -11.861 -18.413 1.00 51.28 89 ASN A CA 1
ATOM 697 C C . ASN A 1 89 ? 19.097 -12.817 -17.418 1.00 51.28 89 ASN A C 1
ATOM 699 O O . ASN A 1 89 ? 18.918 -14.032 -17.494 1.00 51.28 89 ASN A O 1
ATOM 703 N N . LYS A 1 90 ? 19.853 -12.265 -16.471 1.00 43.94 90 LYS A N 1
ATOM 704 C CA . LYS A 1 90 ? 20.416 -13.022 -15.347 1.00 43.94 90 LYS A CA 1
ATOM 705 C C . LYS A 1 90 ? 19.340 -13.706 -14.468 1.00 43.94 90 LYS A C 1
ATOM 707 O O . LYS A 1 90 ? 19.690 -14.263 -13.437 1.00 43.94 90 LYS A O 1
ATOM 712 N N . TYR A 1 91 ? 18.062 -13.724 -14.870 1.00 52.47 91 TYR A N 1
ATOM 713 C CA . TYR A 1 91 ? 16.953 -14.390 -14.189 1.00 52.47 91 TYR A CA 1
ATOM 714 C C . TYR A 1 91 ? 15.953 -15.031 -15.163 1.00 52.47 91 TYR A C 1
ATOM 716 O O . TYR A 1 91 ? 14.955 -14.406 -15.495 1.00 52.47 91 TYR A O 1
ATOM 724 N N . ARG A 1 92 ? 16.185 -16.284 -15.593 1.00 39.06 92 ARG A N 1
ATOM 725 C CA . ARG A 1 92 ? 15.253 -17.136 -16.378 1.00 39.06 92 ARG A CA 1
ATOM 726 C C . ARG A 1 92 ? 13.777 -16.713 -16.222 1.00 39.06 92 ARG A C 1
ATOM 728 O O . ARG A 1 92 ? 13.157 -17.004 -15.204 1.00 39.06 92 ARG A O 1
ATOM 735 N N . PHE A 1 93 ? 13.208 -16.040 -17.225 1.00 39.66 93 PHE A N 1
ATOM 736 C CA . PHE A 1 93 ? 11.758 -15.861 -17.297 1.00 39.66 93 PHE A CA 1
ATOM 737 C C . PHE A 1 93 ? 11.188 -17.182 -17.811 1.00 39.66 93 PHE A C 1
ATOM 739 O O . PHE A 1 93 ? 11.276 -17.480 -18.999 1.00 39.66 93 PHE A O 1
ATOM 746 N N . ILE A 1 94 ? 10.677 -18.011 -16.905 1.00 34.34 94 ILE A N 1
ATOM 747 C CA . ILE A 1 94 ? 9.919 -19.206 -17.272 1.00 34.34 94 ILE A CA 1
ATOM 748 C C . ILE A 1 94 ? 8.518 -18.719 -17.666 1.00 34.34 94 ILE A C 1
ATOM 750 O O . ILE A 1 94 ? 7.847 -18.056 -16.877 1.00 34.34 94 ILE A O 1
ATOM 754 N N . LEU A 1 95 ? 8.087 -19.011 -18.899 1.00 42.22 95 LEU A N 1
ATOM 755 C CA . LEU A 1 95 ? 6.733 -18.707 -19.394 1.00 42.22 95 LEU A CA 1
ATOM 756 C C . LEU A 1 95 ? 5.654 -19.549 -18.679 1.00 42.22 95 LEU A C 1
ATOM 758 O O . LEU A 1 95 ? 4.463 -19.268 -18.770 1.00 42.22 95 LEU A O 1
ATOM 762 N N . GLN A 1 96 ? 6.074 -20.575 -17.941 1.00 39.09 96 GLN A N 1
ATOM 763 C CA . GLN A 1 96 ? 5.252 -21.304 -16.990 1.00 39.09 96 GLN A CA 1
ATOM 764 C C . GLN A 1 96 ? 5.410 -20.699 -15.598 1.00 39.09 96 GLN A C 1
ATOM 766 O O . GLN A 1 96 ? 6.509 -20.569 -15.064 1.00 39.09 96 GLN A O 1
ATOM 771 N N . SER A 1 97 ? 4.263 -20.336 -15.033 1.00 40.03 97 SER A N 1
ATOM 772 C CA . SER A 1 97 ? 4.066 -19.976 -13.636 1.00 40.03 97 SER A CA 1
ATOM 773 C C . SER A 1 97 ? 4.964 -20.792 -12.692 1.00 40.03 97 SER A C 1
ATOM 775 O O . SER A 1 97 ? 4.720 -21.976 -12.491 1.00 40.03 97 SER A O 1
ATOM 777 N N . ASP A 1 98 ? 5.915 -20.142 -12.009 1.00 43.56 98 ASP A N 1
ATOM 778 C CA . ASP A 1 98 ? 6.579 -20.668 -10.797 1.00 43.56 98 ASP A CA 1
ATOM 779 C C . ASP A 1 98 ? 5.611 -20.676 -9.589 1.00 43.56 98 ASP A C 1
ATOM 781 O O . ASP A 1 98 ? 5.978 -20.545 -8.420 1.00 43.56 98 ASP A O 1
ATOM 785 N N . SER A 1 99 ? 4.305 -20.798 -9.844 1.00 45.78 99 SER A N 1
ATOM 786 C CA . SER A 1 99 ? 3.421 -21.308 -8.819 1.00 45.78 99 SER A CA 1
ATOM 787 C C . SER A 1 99 ? 3.671 -22.803 -8.754 1.00 45.78 99 SER A C 1
ATOM 789 O O . SER A 1 99 ? 3.266 -23.540 -9.650 1.00 45.78 99 SER A O 1
ATOM 791 N N . ARG A 1 100 ? 4.234 -23.259 -7.640 1.00 47.72 100 ARG A N 1
ATOM 792 C CA . ARG A 1 100 ? 4.085 -24.632 -7.138 1.00 47.72 100 ARG A CA 1
ATOM 793 C C . ARG A 1 100 ? 2.612 -24.952 -6.825 1.00 47.72 100 ARG A C 1
ATOM 795 O O . ARG A 1 100 ? 2.270 -25.338 -5.713 1.00 47.72 100 ARG A O 1
ATOM 802 N N . ARG A 1 101 ? 1.715 -24.694 -7.772 1.00 47.66 101 ARG A N 1
ATOM 803 C CA . ARG A 1 101 ? 0.343 -25.169 -7.784 1.00 47.66 101 ARG A CA 1
ATOM 804 C C . ARG A 1 101 ? 0.318 -26.302 -8.783 1.00 47.66 101 ARG A C 1
ATOM 806 O O . ARG A 1 101 ? 0.201 -26.077 -9.982 1.00 47.66 101 ARG A O 1
ATOM 813 N N . THR A 1 102 ? 0.432 -27.508 -8.251 1.00 33.62 102 THR A N 1
ATOM 814 C CA . THR A 1 102 ? -0.238 -28.664 -8.826 1.00 33.62 102 THR A CA 1
ATOM 815 C C . THR A 1 102 ? -1.703 -28.260 -8.979 1.00 33.62 102 THR A C 1
ATOM 817 O O . THR A 1 102 ? -2.389 -28.014 -7.986 1.00 33.62 102 THR A O 1
ATOM 820 N N . LEU A 1 103 ? -2.140 -28.048 -10.217 1.00 39.12 103 LEU A N 1
ATOM 821 C CA . LEU A 1 103 ? -3.559 -28.099 -10.526 1.00 39.12 103 LEU A CA 1
ATOM 822 C C . LEU A 1 103 ? -3.924 -29.577 -10.385 1.00 39.12 103 LEU A C 1
ATOM 824 O O . LEU A 1 103 ? -3.335 -30.412 -11.069 1.00 39.12 103 LEU A O 1
ATOM 828 N N . ILE A 1 104 ? -4.766 -29.875 -9.398 1.00 42.56 104 ILE A N 1
ATOM 829 C CA . ILE A 1 104 ? -5.494 -31.143 -9.326 1.00 42.56 104 ILE A CA 1
ATOM 830 C C . ILE A 1 104 ? -6.602 -31.062 -10.371 1.00 42.56 104 ILE A C 1
ATOM 832 O O . ILE A 1 104 ? -7.220 -29.971 -10.445 1.00 42.56 104 ILE A O 1
#

InterPro domains:
  IPR002492 Transposase, Tc1-like [PF01498] (7-74)

Radius of gyration: 21.09 Å; chains: 1; bounding box: 44×41×54 Å